Protein AF-A0A957V8K4-F1 (afdb_monomer)

Structure (mmCIF, N/CA/C/O backbone):
data_AF-A0A957V8K4-F1
#
_entry.id   AF-A0A957V8K4-F1
#
loop_
_atom_site.group_PDB
_atom_site.id
_atom_site.type_symbol
_atom_site.label_atom_id
_atom_site.label_alt_id
_atom_site.label_comp_id
_atom_site.label_asym_id
_atom_site.label_entity_id
_atom_site.label_seq_id
_atom_site.pdbx_PDB_ins_code
_atom_site.Cartn_x
_atom_site.Cartn_y
_atom_site.Cartn_z
_atom_site.occupancy
_atom_site.B_iso_or_equiv
_atom_site.auth_seq_id
_atom_site.auth_comp_id
_atom_site.auth_asym_id
_atom_site.auth_atom_id
_atom_site.pdbx_PDB_model_num
ATOM 1 N N . GLU A 1 1 ? 9.602 -16.071 -20.367 1.00 41.00 1 GLU A N 1
ATOM 2 C CA . GLU A 1 1 ? 10.809 -15.583 -19.680 1.00 41.00 1 GLU A CA 1
ATOM 3 C C . GLU A 1 1 ? 10.322 -14.820 -18.459 1.00 41.00 1 GLU A C 1
ATOM 5 O O . GLU A 1 1 ? 9.178 -14.379 -18.489 1.00 41.00 1 GLU A O 1
ATOM 10 N N . ALA A 1 2 ? 11.053 -14.824 -17.346 1.00 49.00 2 ALA A N 1
ATOM 11 C CA . ALA A 1 2 ? 10.631 -14.021 -16.201 1.00 49.00 2 ALA A CA 1
ATOM 12 C C . ALA A 1 2 ? 10.869 -12.560 -16.590 1.00 49.00 2 ALA A C 1
ATOM 14 O O . ALA A 1 2 ? 11.992 -12.238 -16.975 1.00 49.00 2 ALA A O 1
ATOM 15 N N . GLY A 1 3 ? 9.815 -11.741 -16.577 1.00 61.75 3 GLY A N 1
ATOM 16 C CA . GLY A 1 3 ? 9.949 -10.296 -16.740 1.00 61.75 3 GLY A CA 1
ATOM 17 C C . GLY A 1 3 ? 10.972 -9.763 -15.743 1.00 61.75 3 GLY A C 1
ATOM 18 O O . GLY A 1 3 ? 11.110 -10.313 -14.645 1.00 61.75 3 GLY A O 1
ATOM 19 N N . ASP A 1 4 ? 11.738 -8.759 -16.155 1.00 78.62 4 ASP A N 1
ATOM 20 C CA . ASP A 1 4 ? 12.710 -8.132 -15.265 1.00 78.62 4 ASP A CA 1
ATOM 21 C C . ASP A 1 4 ? 11.968 -7.463 -14.099 1.00 78.62 4 ASP A C 1
ATOM 23 O O . ASP A 1 4 ? 10.865 -6.927 -14.273 1.00 78.62 4 ASP A O 1
ATOM 27 N N . SER A 1 5 ? 12.542 -7.542 -12.901 1.00 89.75 5 SER A N 1
ATOM 28 C CA . SER A 1 5 ? 11.914 -7.011 -11.694 1.00 89.75 5 SER A CA 1
ATOM 29 C C . SER A 1 5 ? 12.924 -6.323 -10.801 1.00 89.75 5 SER A C 1
ATOM 31 O O . SER A 1 5 ? 13.960 -6.905 -10.474 1.00 89.75 5 SER A O 1
ATOM 33 N N . ASP A 1 6 ? 12.550 -5.150 -10.311 1.00 94.06 6 ASP A N 1
ATOM 34 C CA . ASP A 1 6 ? 13.311 -4.415 -9.312 1.00 94.06 6 ASP A CA 1
ATOM 35 C C . ASP A 1 6 ? 12.575 -4.417 -7.974 1.00 94.06 6 ASP A C 1
ATOM 37 O O . ASP A 1 6 ? 11.360 -4.207 -7.917 1.00 94.06 6 ASP A O 1
ATOM 41 N N . THR A 1 7 ? 13.332 -4.597 -6.890 1.00 95.75 7 THR A N 1
ATOM 42 C CA . THR A 1 7 ? 12.805 -4.587 -5.523 1.00 95.75 7 THR A CA 1
ATOM 43 C C . THR A 1 7 ? 13.434 -3.464 -4.707 1.00 95.75 7 THR A C 1
ATOM 45 O O . THR A 1 7 ? 14.656 -3.354 -4.592 1.00 95.75 7 THR A O 1
ATOM 48 N N . TYR A 1 8 ? 12.581 -2.664 -4.078 1.00 97.12 8 TYR A N 1
ATOM 49 C CA . TYR A 1 8 ? 12.920 -1.572 -3.176 1.00 97.12 8 TYR A CA 1
ATOM 50 C C . TYR A 1 8 ? 12.402 -1.855 -1.770 1.00 97.12 8 TYR A C 1
ATOM 52 O O . TYR A 1 8 ? 11.529 -2.698 -1.565 1.00 97.12 8 TYR A O 1
ATOM 60 N N . GLN A 1 9 ? 12.912 -1.101 -0.799 1.00 97.62 9 GLN A N 1
ATOM 61 C CA . GLN A 1 9 ? 12.353 -1.054 0.546 1.00 97.62 9 GLN A CA 1
ATOM 62 C C . GLN A 1 9 ? 12.091 0.388 0.971 1.00 97.62 9 GLN A C 1
ATOM 64 O O . GLN A 1 9 ? 12.851 1.293 0.619 1.00 97.62 9 GLN A O 1
ATOM 69 N N . PHE A 1 10 ? 11.044 0.590 1.761 1.00 98.06 10 PHE A N 1
ATOM 70 C CA . PHE A 1 10 ? 10.719 1.870 2.379 1.00 98.06 10 PHE A CA 1
ATOM 71 C C . PHE A 1 10 ? 10.206 1.662 3.804 1.00 98.06 10 PHE A C 1
ATOM 73 O O . PHE A 1 10 ? 9.720 0.590 4.159 1.00 98.06 10 PHE A O 1
ATOM 80 N N . GLU A 1 11 ? 10.347 2.690 4.634 1.00 98.19 11 GLU A N 1
ATOM 81 C CA . GLU A 1 11 ? 9.927 2.649 6.033 1.00 98.19 11 GLU A CA 1
ATOM 82 C C . GLU A 1 11 ? 8.570 3.325 6.197 1.00 98.19 11 GLU A C 1
ATOM 84 O O . GLU A 1 11 ? 8.386 4.470 5.780 1.00 98.19 11 GLU A O 1
ATOM 89 N N . VAL A 1 12 ? 7.649 2.644 6.873 1.00 98.19 12 VAL A N 1
ATOM 90 C CA . VAL A 1 12 ? 6.398 3.226 7.354 1.00 98.19 12 VAL A CA 1
ATOM 91 C C . VAL A 1 12 ? 6.498 3.436 8.856 1.00 98.19 12 VAL A C 1
ATOM 93 O O . VAL A 1 12 ? 6.732 2.511 9.631 1.00 98.19 12 VAL A O 1
ATOM 96 N N . THR A 1 13 ? 6.300 4.675 9.286 1.00 97.19 13 THR A N 1
ATOM 97 C CA . THR A 1 13 ? 6.590 5.090 10.666 1.00 97.19 13 THR A CA 1
ATOM 98 C C . THR A 1 13 ? 5.474 4.791 11.663 1.00 97.19 13 THR A C 1
ATOM 100 O O . THR A 1 13 ? 5.691 4.892 12.870 1.00 97.19 13 THR A O 1
ATOM 103 N N . SER A 1 14 ? 4.264 4.462 11.209 1.00 95.12 14 SER A N 1
ATOM 104 C CA . SER A 1 14 ? 3.107 4.250 12.086 1.00 95.12 14 SER A CA 1
ATOM 105 C C . SER A 1 14 ? 2.125 3.244 11.499 1.00 95.12 14 SER A C 1
ATOM 107 O O . SER A 1 14 ? 1.830 3.281 10.306 1.00 95.12 14 SER A O 1
ATOM 109 N N . ALA A 1 15 ? 1.577 2.379 12.356 1.00 93.94 15 ALA A N 1
ATOM 110 C CA . ALA A 1 15 ? 0.414 1.574 12.002 1.00 93.94 15 ALA A CA 1
ATOM 111 C C . ALA A 1 15 ? -0.755 2.497 11.627 1.00 93.94 15 ALA A C 1
ATOM 113 O O . ALA A 1 15 ? -0.945 3.561 12.220 1.00 93.94 15 ALA A O 1
ATOM 114 N N . GLY A 1 16 ? -1.508 2.104 10.611 1.00 94.69 16 GLY A N 1
ATOM 115 C CA . GLY A 1 16 ? -2.589 2.884 10.033 1.00 94.69 16 GLY A CA 1
ATOM 116 C C . GLY A 1 16 ? -2.130 4.006 9.103 1.00 94.69 16 GLY A C 1
ATOM 117 O O . GLY A 1 16 ? -2.990 4.680 8.555 1.00 94.69 16 GLY A O 1
ATOM 118 N N . ALA A 1 17 ? -0.831 4.251 8.900 1.00 96.38 17 ALA A N 1
ATOM 119 C CA . ALA A 1 17 ? -0.392 5.246 7.922 1.00 96.38 17 ALA A CA 1
ATOM 120 C C . ALA A 1 17 ? -0.904 4.890 6.518 1.00 96.38 17 ALA A C 1
ATOM 122 O O . ALA A 1 17 ? -0.776 3.748 6.073 1.00 96.38 17 ALA A O 1
ATOM 123 N N . SER A 1 18 ? -1.482 5.870 5.826 1.00 95.88 18 SER A N 1
ATOM 124 C CA . SER A 1 18 ? -1.749 5.740 4.396 1.00 95.88 18 SER A CA 1
ATOM 125 C C . SER A 1 18 ? -0.427 5.737 3.632 1.00 95.88 18 SER A C 1
ATOM 127 O O . SER A 1 18 ? 0.486 6.501 3.944 1.00 95.88 18 SER A O 1
ATOM 129 N N . VAL A 1 19 ? -0.315 4.858 2.647 1.00 97.25 19 VAL A N 1
ATOM 130 C CA . VAL A 1 19 ? 0.823 4.782 1.737 1.00 97.25 19 VAL A CA 1
ATOM 131 C C . VAL A 1 19 ? 0.288 4.907 0.325 1.00 97.25 19 VAL A C 1
ATOM 133 O O . VAL A 1 19 ? -0.655 4.204 -0.035 1.00 97.25 19 VAL A O 1
ATOM 136 N N . THR A 1 20 ? 0.910 5.780 -0.459 1.00 96.75 20 THR A N 1
ATOM 137 C CA . THR A 1 20 ? 0.669 5.908 -1.894 1.00 96.75 20 THR A CA 1
ATOM 138 C C . THR A 1 20 ? 1.977 5.643 -2.621 1.00 96.75 20 THR A C 1
ATOM 140 O O . THR A 1 20 ? 3.003 6.234 -2.293 1.00 96.75 20 THR A O 1
ATOM 143 N N . VAL A 1 21 ? 1.946 4.759 -3.610 1.00 97.81 21 VAL A N 1
ATOM 144 C CA . VAL A 1 21 ? 3.057 4.492 -4.515 1.00 97.81 21 VAL A CA 1
ATOM 145 C C . VAL A 1 21 ? 2.616 4.840 -5.924 1.00 97.81 21 VAL A C 1
ATOM 147 O O . VAL A 1 21 ? 1.677 4.251 -6.453 1.00 97.81 21 VAL A O 1
ATOM 150 N N . GLN A 1 22 ? 3.316 5.793 -6.525 1.00 96.81 22 GLN A N 1
ATOM 151 C CA . GLN A 1 22 ? 3.139 6.166 -7.919 1.00 96.81 22 GLN A CA 1
ATOM 152 C C . GLN A 1 22 ? 4.318 5.641 -8.721 1.00 96.81 22 GLN A C 1
ATOM 154 O O . GLN A 1 22 ? 5.464 5.930 -8.373 1.00 96.81 22 GLN A O 1
ATOM 159 N N . ALA A 1 23 ? 4.048 4.887 -9.781 1.00 96.69 23 ALA A N 1
ATOM 160 C CA . ALA A 1 23 ? 5.076 4.455 -10.716 1.00 96.69 23 ALA A CA 1
ATOM 161 C C . ALA A 1 23 ? 4.598 4.610 -12.156 1.00 96.69 23 ALA A C 1
ATOM 163 O O . ALA A 1 23 ? 3.439 4.348 -12.456 1.00 96.69 23 ALA A O 1
ATOM 164 N N . GLY A 1 24 ? 5.491 5.020 -13.048 1.00 95.06 24 GLY A N 1
ATOM 165 C CA . GLY A 1 24 ? 5.184 5.158 -14.469 1.00 95.06 24 GLY A CA 1
ATOM 166 C C . GLY A 1 24 ? 6.405 4.862 -15.321 1.00 95.06 24 GLY A C 1
ATOM 167 O O . GLY A 1 24 ? 7.530 5.173 -14.918 1.00 95.06 24 GLY A O 1
ATOM 168 N N . ALA A 1 25 ? 6.173 4.249 -16.478 1.00 93.88 25 ALA A N 1
ATOM 169 C CA . ALA A 1 25 ? 7.207 3.981 -17.463 1.00 93.88 25 ALA A CA 1
ATOM 170 C C . ALA A 1 25 ? 7.399 5.198 -18.378 1.00 93.88 25 ALA A C 1
ATOM 172 O O . ALA A 1 25 ? 6.439 5.740 -18.922 1.00 93.88 25 ALA A O 1
ATOM 173 N N . ASP A 1 26 ? 8.646 5.617 -18.574 1.00 89.81 26 ASP A N 1
ATOM 174 C CA . ASP A 1 26 ? 8.998 6.761 -19.424 1.00 89.81 26 ASP A CA 1
ATOM 175 C C . ASP A 1 26 ? 8.827 6.451 -20.924 1.00 89.81 26 ASP A C 1
ATOM 177 O O . ASP A 1 26 ? 8.758 7.360 -21.755 1.00 89.81 26 ASP A O 1
ATOM 181 N N . ASP A 1 27 ? 8.810 5.166 -21.280 1.00 88.94 27 ASP A N 1
ATOM 182 C CA . ASP A 1 27 ? 8.671 4.636 -22.637 1.00 88.94 27 ASP A CA 1
ATOM 183 C C . ASP A 1 27 ? 7.271 4.068 -22.932 1.00 88.94 27 ASP A C 1
ATOM 185 O O . ASP A 1 27 ? 7.061 3.506 -24.011 1.00 88.94 27 ASP A O 1
ATOM 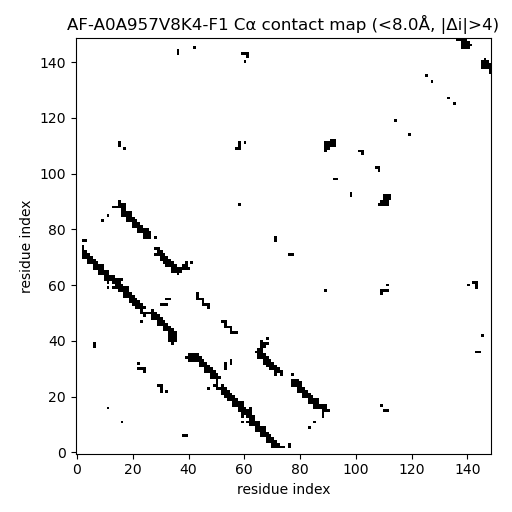189 N N . GLY A 1 28 ? 6.320 4.244 -22.006 1.00 89.31 28 GLY A N 1
ATOM 190 C CA . GLY A 1 28 ? 4.947 3.756 -22.134 1.00 89.31 28 GLY A CA 1
ATOM 191 C C . GLY A 1 28 ? 4.825 2.235 -22.019 1.00 89.31 28 GLY A C 1
ATOM 192 O O . GLY A 1 28 ? 3.878 1.659 -22.552 1.00 89.31 28 GLY A O 1
ATOM 193 N N . ALA A 1 29 ? 5.802 1.567 -21.401 1.00 92.06 29 ALA A N 1
ATOM 194 C CA . ALA A 1 29 ? 5.697 0.154 -21.072 1.00 92.06 29 ALA A CA 1
ATOM 195 C C . ALA A 1 29 ? 4.699 -0.089 -19.934 1.00 92.06 29 ALA A C 1
ATOM 197 O O . ALA A 1 29 ? 4.553 0.715 -19.011 1.00 92.06 29 ALA A O 1
ATOM 198 N N . ASP A 1 30 ? 4.068 -1.255 -19.964 1.00 93.12 30 ASP A N 1
ATOM 199 C CA . ASP A 1 30 ? 3.175 -1.662 -18.895 1.00 93.12 30 ASP A CA 1
ATOM 200 C C . ASP A 1 30 ? 3.983 -2.079 -17.652 1.00 93.12 30 ASP A C 1
ATOM 202 O O . ASP A 1 30 ? 5.033 -2.735 -17.755 1.00 93.12 30 ASP A O 1
ATOM 206 N N . LEU A 1 31 ? 3.491 -1.705 -16.465 1.00 94.69 31 LEU A N 1
ATOM 207 C CA . LEU A 1 31 ? 4.125 -2.028 -15.184 1.00 94.69 31 LEU A CA 1
ATOM 208 C C . LEU A 1 31 ? 3.128 -2.695 -14.241 1.00 94.69 31 LEU A C 1
ATOM 210 O O . LEU A 1 31 ? 1.964 -2.320 -14.149 1.00 94.69 31 LEU A O 1
ATOM 214 N N . THR A 1 32 ? 3.628 -3.647 -13.462 1.00 95.75 32 THR A N 1
ATOM 215 C CA . THR A 1 32 ? 2.993 -4.127 -12.235 1.00 95.75 32 THR A CA 1
ATOM 216 C C . THR A 1 32 ? 3.748 -3.559 -11.043 1.00 95.75 32 THR A C 1
ATOM 218 O O . THR A 1 32 ? 4.964 -3.730 -10.932 1.00 95.75 32 THR A O 1
ATOM 221 N N . VAL A 1 33 ? 3.022 -2.901 -10.145 1.00 97.06 33 VAL A N 1
ATOM 222 C CA . VAL A 1 33 ? 3.529 -2.331 -8.896 1.00 97.06 33 VAL A CA 1
ATOM 223 C C . VAL A 1 33 ? 2.941 -3.134 -7.754 1.00 97.06 33 VAL A C 1
ATOM 225 O O . VAL A 1 33 ? 1.726 -3.151 -7.600 1.00 97.06 33 VAL A O 1
ATOM 228 N N . ALA A 1 34 ? 3.772 -3.787 -6.948 1.00 97.75 34 ALA A N 1
ATOM 229 C CA . ALA A 1 34 ? 3.309 -4.616 -5.841 1.00 97.75 34 ALA A CA 1
ATOM 230 C C . ALA A 1 34 ? 4.046 -4.287 -4.543 1.00 97.75 34 ALA A C 1
ATOM 232 O O . ALA A 1 34 ? 5.250 -4.053 -4.558 1.00 97.75 34 ALA A O 1
ATOM 233 N N . ALA A 1 35 ? 3.345 -4.283 -3.415 1.00 97.81 35 ALA A N 1
ATOM 234 C CA . ALA A 1 35 ? 3.920 -4.023 -2.106 1.00 97.81 35 ALA A CA 1
ATOM 235 C C . ALA A 1 35 ? 3.506 -5.078 -1.075 1.00 97.81 35 ALA A C 1
ATOM 237 O O . ALA A 1 35 ? 2.408 -5.638 -1.128 1.00 97.81 35 ALA A O 1
ATOM 238 N N . GLY A 1 36 ? 4.371 -5.292 -0.085 1.00 97.19 36 GLY A N 1
ATOM 239 C CA . GLY A 1 36 ? 4.121 -6.201 1.028 1.00 97.19 36 GLY A CA 1
ATOM 240 C C . GLY A 1 36 ? 5.108 -6.016 2.179 1.00 97.19 36 GLY A C 1
ATOM 241 O O . GLY A 1 36 ? 6.054 -5.232 2.101 1.00 97.19 36 GLY A O 1
ATOM 242 N N . THR A 1 37 ? 4.888 -6.739 3.277 1.00 95.88 37 THR A N 1
ATOM 243 C CA . THR A 1 37 ? 5.753 -6.704 4.475 1.00 95.88 37 THR A CA 1
ATOM 244 C C . THR A 1 37 ? 6.928 -7.683 4.406 1.00 95.88 37 THR A C 1
ATOM 246 O O . THR A 1 37 ? 7.808 -7.664 5.265 1.00 95.88 37 THR A O 1
ATOM 249 N N . GLN A 1 38 ? 6.978 -8.518 3.367 1.00 93.56 38 GLN A N 1
ATOM 250 C CA . GLN A 1 38 ? 8.074 -9.441 3.079 1.00 93.56 38 GLN A CA 1
ATOM 251 C C . GLN A 1 38 ? 8.621 -9.177 1.673 1.00 93.56 38 GLN A C 1
ATOM 253 O O . GLN A 1 38 ? 7.877 -8.690 0.817 1.00 93.56 38 GLN A O 1
ATOM 258 N N . PRO A 1 39 ? 9.895 -9.513 1.402 1.00 90.62 39 PRO A N 1
ATOM 259 C CA . PRO A 1 39 ? 10.412 -9.516 0.041 1.00 90.62 39 PRO A CA 1
ATOM 260 C C . PRO A 1 39 ? 9.512 -10.347 -0.881 1.00 90.62 39 PRO A C 1
ATOM 262 O O . PRO A 1 39 ? 9.026 -11.403 -0.480 1.00 90.62 39 PRO A O 1
ATOM 265 N N . ASP A 1 40 ? 9.292 -9.855 -2.099 1.00 88.00 40 ASP A N 1
ATOM 266 C CA . ASP A 1 40 ? 8.473 -10.483 -3.146 1.00 88.00 40 ASP A CA 1
ATOM 267 C C . ASP A 1 40 ? 6.979 -10.673 -2.822 1.00 88.00 40 ASP A C 1
ATOM 269 O O . ASP A 1 40 ? 6.244 -11.191 -3.663 1.00 88.00 40 ASP A O 1
ATOM 273 N N . ALA A 1 41 ? 6.505 -10.237 -1.649 1.00 91.44 41 ALA A N 1
ATOM 274 C CA . ALA A 1 41 ? 5.089 -10.276 -1.309 1.00 91.44 41 ALA A CA 1
ATOM 275 C C . ALA A 1 41 ? 4.292 -9.258 -2.137 1.00 91.44 41 ALA A C 1
ATOM 277 O O . ALA A 1 41 ? 4.648 -8.084 -2.227 1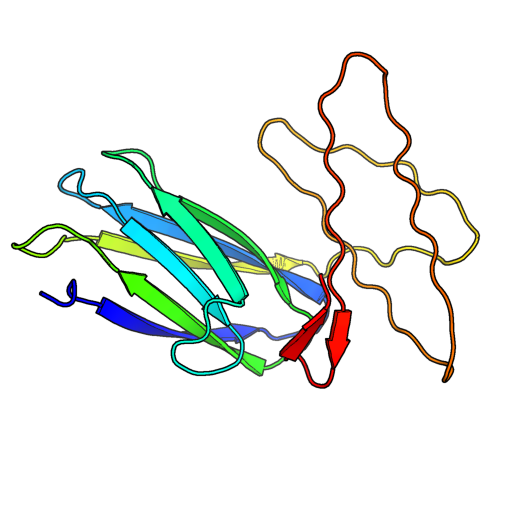.00 91.44 41 ALA A O 1
ATOM 278 N N . GLU A 1 42 ? 3.175 -9.717 -2.695 1.00 94.94 42 GLU A N 1
ATOM 279 C CA . GLU A 1 42 ? 2.273 -8.930 -3.545 1.00 94.94 42 GLU A CA 1
ATOM 280 C C . GLU A 1 42 ? 0.924 -8.734 -2.842 1.00 94.94 42 GLU A C 1
ATOM 282 O O . GLU A 1 42 ? -0.136 -9.016 -3.393 1.00 94.94 42 GLU A O 1
ATOM 287 N N . THR A 1 43 ? 0.974 -8.322 -1.572 1.00 95.62 43 THR A N 1
ATOM 288 C CA . THR A 1 43 ? -0.213 -8.115 -0.726 1.00 95.62 43 THR A CA 1
ATOM 289 C C . THR A 1 43 ? -1.125 -7.045 -1.312 1.00 95.62 43 THR A C 1
ATOM 291 O O . THR A 1 43 ? -2.335 -7.235 -1.408 1.00 95.62 43 THR A O 1
ATOM 294 N N . TRP A 1 44 ? -0.528 -5.935 -1.739 1.00 96.19 44 TRP A N 1
ATOM 295 C CA . TRP A 1 44 ? -1.201 -4.885 -2.490 1.00 96.19 44 TRP A CA 1
ATOM 296 C C . TRP A 1 44 ? -0.544 -4.782 -3.853 1.00 96.19 44 TRP A C 1
ATOM 298 O O . TRP A 1 44 ? 0.681 -4.849 -3.939 1.00 96.19 44 TRP A O 1
ATOM 308 N N . TYR A 1 45 ? -1.330 -4.609 -4.908 1.00 96.25 45 TYR A N 1
ATOM 309 C CA . TYR A 1 45 ? -0.787 -4.432 -6.245 1.00 96.25 45 TYR A CA 1
ATOM 310 C C . TYR A 1 45 ? -1.682 -3.542 -7.101 1.00 96.25 45 TYR A C 1
ATOM 312 O O . TYR A 1 45 ? -2.883 -3.448 -6.861 1.00 96.25 45 TYR A O 1
ATOM 320 N N . GLU A 1 46 ? -1.071 -2.893 -8.084 1.00 95.94 46 GLU A N 1
ATOM 321 C CA . GLU A 1 46 ? -1.736 -2.106 -9.116 1.00 95.94 46 GLU A CA 1
ATOM 322 C C . GLU A 1 46 ? -1.000 -2.287 -10.446 1.00 95.94 46 GLU A C 1
ATOM 324 O O . GLU A 1 46 ? 0.202 -2.579 -10.468 1.00 95.94 46 GLU A O 1
ATOM 329 N N . TYR A 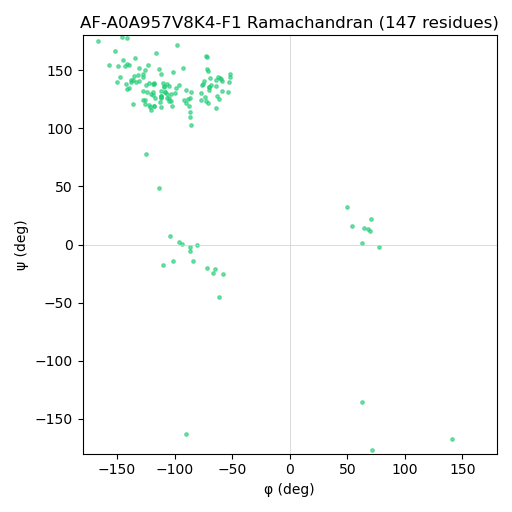1 47 ? -1.715 -2.115 -11.554 1.00 93.75 47 TYR A N 1
ATOM 330 C CA . TYR A 1 47 ? -1.164 -2.224 -12.898 1.00 93.75 47 TYR A CA 1
ATOM 331 C C . TYR A 1 47 ? -1.302 -0.903 -13.660 1.00 93.75 47 TYR A C 1
ATOM 333 O O . TYR A 1 47 ? -2.351 -0.264 -13.629 1.00 93.75 47 TYR A O 1
ATOM 341 N N . SER A 1 48 ? -0.258 -0.513 -14.388 1.00 93.44 48 SER A N 1
ATO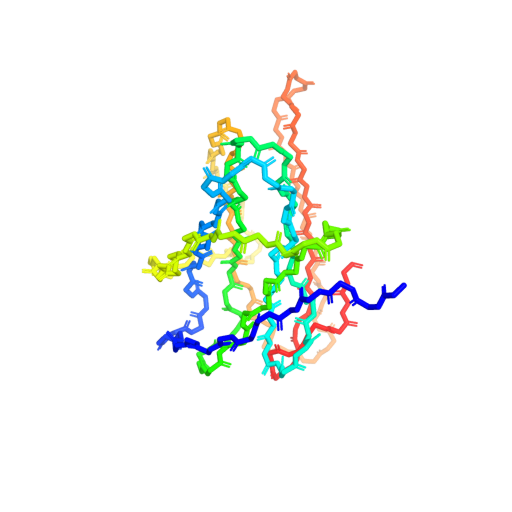M 342 C CA . SER A 1 48 ? -0.304 0.588 -15.352 1.00 93.44 48 SER A CA 1
ATOM 343 C C . SER A 1 48 ? -0.294 0.078 -16.778 1.00 93.44 48 SER A C 1
ATOM 345 O O . SER A 1 48 ? 0.509 -0.792 -17.113 1.00 93.44 48 SER A O 1
ATOM 347 N N . PHE A 1 49 ? -1.115 0.696 -17.626 1.00 90.19 49 PHE A N 1
ATOM 348 C CA . PHE A 1 49 ? -1.120 0.457 -19.064 1.00 90.19 49 PHE A CA 1
ATOM 349 C C . PHE A 1 49 ? -0.615 1.692 -19.811 1.00 90.19 49 PHE A C 1
ATOM 351 O O . PHE A 1 49 ? -1.175 2.784 -19.670 1.00 90.19 49 PHE A O 1
ATOM 358 N N . GLY A 1 50 ? 0.384 1.516 -20.671 1.00 87.62 50 GLY A N 1
ATOM 359 C CA . GLY A 1 50 ? 0.911 2.599 -21.491 1.00 87.62 50 GLY A CA 1
ATOM 360 C C . GLY A 1 50 ? 1.521 3.740 -20.668 1.00 87.62 50 GLY A C 1
ATOM 361 O O . GLY A 1 50 ? 2.255 3.529 -19.708 1.00 87.62 50 GLY A O 1
ATOM 362 N N . ASP A 1 51 ? 1.192 4.975 -21.053 1.00 86.62 51 ASP A N 1
ATOM 363 C CA . ASP A 1 51 ? 1.706 6.197 -20.419 1.00 86.62 51 ASP A CA 1
ATOM 364 C C . ASP A 1 51 ? 0.977 6.577 -19.108 1.00 86.62 51 ASP A C 1
ATOM 366 O O . ASP A 1 51 ? 1.282 7.611 -18.508 1.00 86.62 51 ASP A O 1
ATOM 370 N N . GLU A 1 52 ? -0.027 5.806 -18.674 1.00 90.69 52 GLU A N 1
ATOM 371 C CA . GLU A 1 52 ? -0.788 6.108 -17.457 1.00 90.69 52 GLU A CA 1
ATOM 372 C C . GLU A 1 52 ? -0.096 5.503 -16.227 1.00 90.69 52 GLU A C 1
ATOM 374 O O . GLU A 1 52 ? 0.062 4.288 -16.173 1.00 90.69 52 GLU A O 1
ATOM 379 N N . PRO A 1 53 ? 0.330 6.299 -15.229 1.00 92.25 53 PRO A N 1
ATOM 380 C CA . PRO A 1 53 ? 1.054 5.767 -14.081 1.00 92.25 53 PRO A CA 1
ATOM 381 C C . PRO A 1 53 ? 0.153 4.911 -13.183 1.00 92.25 53 PRO A C 1
ATOM 383 O O . PRO A 1 53 ? -0.999 5.252 -12.921 1.00 92.25 53 PRO A O 1
ATOM 386 N N . ALA A 1 54 ? 0.720 3.844 -12.627 1.00 94.50 54 ALA A N 1
ATOM 387 C CA . ALA A 1 54 ? 0.092 3.053 -11.582 1.00 94.50 54 ALA A CA 1
ATOM 388 C C . ALA A 1 54 ? 0.064 3.875 -10.290 1.00 94.50 54 ALA A C 1
ATOM 390 O O . ALA A 1 54 ? 1.064 4.495 -9.915 1.00 94.50 54 ALA A O 1
ATOM 391 N N . SER A 1 55 ? -1.072 3.853 -9.595 1.00 94.94 55 SER A N 1
ATOM 392 C CA . SER A 1 55 ? -1.269 4.545 -8.320 1.00 94.94 55 SER A CA 1
ATOM 393 C C . SER A 1 55 ? -1.743 3.556 -7.260 1.00 94.94 55 SER A C 1
ATOM 395 O O . SER A 1 55 ? -2.919 3.509 -6.908 1.00 94.94 55 SER A O 1
ATOM 397 N N . LEU A 1 56 ? -0.805 2.776 -6.728 1.00 96.00 56 LEU A N 1
ATOM 398 C CA . LEU A 1 56 ? -1.069 1.828 -5.653 1.00 96.00 56 LEU A CA 1
ATOM 399 C C . LEU A 1 56 ? -1.261 2.579 -4.335 1.00 96.00 56 LEU A C 1
ATOM 401 O O . LEU A 1 56 ? -0.387 3.333 -3.915 1.00 96.00 56 LEU A O 1
ATOM 405 N N . GLN A 1 57 ? -2.364 2.339 -3.634 1.00 95.19 57 GLN A N 1
ATOM 406 C CA . GLN A 1 57 ? -2.596 2.937 -2.324 1.00 95.19 57 GLN A CA 1
ATOM 407 C C . GLN A 1 57 ? -3.079 1.884 -1.321 1.00 95.19 57 GLN A C 1
ATOM 409 O O . GLN A 1 57 ? -3.904 1.033 -1.645 1.00 95.19 57 GLN A O 1
ATOM 414 N N . PHE A 1 58 ? -2.587 1.951 -0.083 1.00 95.38 58 PHE A N 1
ATOM 415 C CA . PHE A 1 58 ? -3.022 1.071 1.002 1.00 95.38 58 PHE A CA 1
ATOM 416 C C . PHE A 1 58 ? -2.874 1.731 2.378 1.00 95.38 58 PHE A C 1
ATOM 418 O O . PHE A 1 58 ? -2.224 2.765 2.534 1.00 95.38 58 PHE A O 1
ATOM 425 N N . VAL A 1 59 ? -3.492 1.128 3.395 1.00 95.75 59 VAL A N 1
ATOM 426 C CA . VAL A 1 59 ? -3.287 1.488 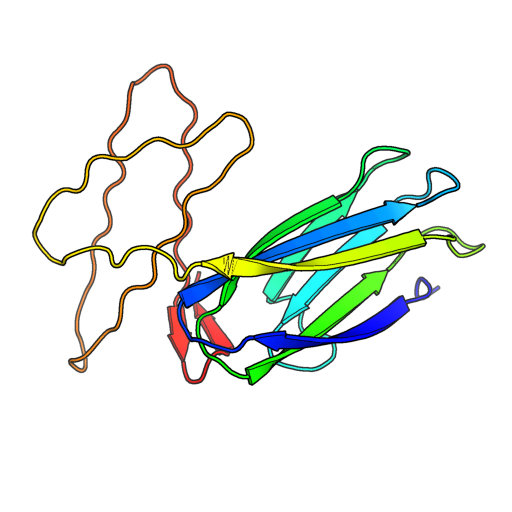4.804 1.00 95.75 59 VAL A CA 1
ATOM 427 C C . VAL A 1 59 ? -2.365 0.455 5.428 1.00 95.75 59 VAL A C 1
ATOM 429 O O . VAL A 1 59 ? -2.695 -0.728 5.472 1.00 95.75 59 VAL A O 1
ATOM 432 N N . ALA A 1 60 ? -1.212 0.902 5.915 1.00 96.19 60 ALA A N 1
ATOM 433 C CA . ALA A 1 60 ? -0.217 0.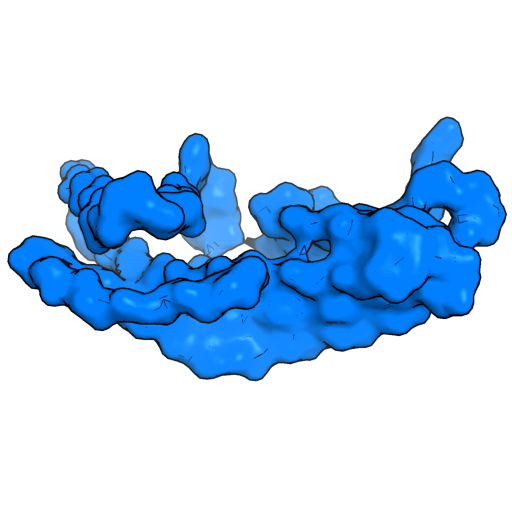040 6.530 1.00 96.19 60 ALA A CA 1
ATOM 434 C C . ALA A 1 60 ? -0.774 -0.600 7.819 1.00 96.19 60 ALA A C 1
ATOM 436 O O . ALA A 1 60 ? -1.057 0.130 8.772 1.00 96.19 60 ALA A O 1
ATOM 437 N N . PRO A 1 61 ? -0.914 -1.936 7.916 1.00 94.88 61 PRO A N 1
ATOM 438 C CA . PRO A 1 61 ? -1.431 -2.580 9.129 1.00 94.88 61 PRO A CA 1
ATOM 439 C C . PRO A 1 61 ? -0.486 -2.420 10.328 1.00 94.88 61 PRO A C 1
ATOM 441 O O . PRO A 1 61 ? -0.928 -2.449 11.474 1.00 94.88 61 PRO A O 1
ATOM 444 N N . GLN A 1 62 ? 0.810 -2.216 10.075 1.00 95.00 62 GLN A N 1
ATOM 445 C CA . GLN A 1 62 ? 1.830 -1.998 11.099 1.00 95.00 62 GLN A CA 1
ATOM 446 C C . GLN A 1 62 ? 2.912 -1.016 10.638 1.00 95.00 62 GLN A C 1
ATOM 448 O O . GLN A 1 62 ? 3.123 -0.828 9.440 1.00 95.00 62 GLN A O 1
ATOM 453 N N . ALA A 1 63 ? 3.625 -0.417 11.592 1.00 96.62 63 ALA A N 1
ATOM 454 C CA . ALA A 1 63 ? 4.870 0.290 11.300 1.00 96.62 63 ALA A CA 1
ATOM 455 C C . ALA A 1 63 ? 5.986 -0.712 10.959 1.00 96.62 63 ALA A C 1
ATOM 457 O O . ALA A 1 63 ? 5.997 -1.825 11.483 1.00 96.62 63 ALA A O 1
ATOM 458 N N . GLY A 1 64 ? 6.948 -0.297 10.140 1.00 97.56 64 GLY A N 1
ATOM 459 C CA . GLY A 1 64 ? 8.126 -1.090 9.802 1.00 97.56 64 GLY A CA 1
ATOM 460 C C . GLY A 1 64 ? 8.536 -0.967 8.341 1.00 97.56 64 GLY A C 1
ATOM 461 O O . GLY A 1 64 ? 8.060 -0.093 7.613 1.00 97.56 64 GLY A O 1
ATOM 462 N N . THR A 1 65 ? 9.426 -1.863 7.929 1.00 97.81 65 THR A N 1
ATOM 463 C CA . THR A 1 65 ? 9.916 -1.958 6.555 1.00 97.81 65 THR A CA 1
ATOM 464 C C . THR A 1 65 ? 8.884 -2.636 5.660 1.00 97.81 65 THR A C 1
ATOM 466 O O . THR A 1 65 ? 8.406 -3.727 5.967 1.00 97.81 65 THR A O 1
ATOM 469 N N . TYR A 1 66 ? 8.591 -2.008 4.527 1.00 98.31 66 TYR A N 1
ATOM 470 C CA . TYR A 1 66 ? 7.801 -2.569 3.439 1.00 98.31 66 TYR A CA 1
ATOM 471 C C . TYR A 1 66 ? 8.696 -2.756 2.221 1.00 98.31 66 TYR A C 1
ATOM 473 O O . TYR A 1 66 ? 9.659 -2.010 2.021 1.00 98.31 66 TYR A O 1
ATOM 481 N N . TYR A 1 67 ? 8.362 -3.747 1.406 1.00 98.06 67 TYR A N 1
ATOM 482 C CA . TYR A 1 67 ? 9.041 -4.060 0.161 1.00 98.06 67 TYR A CA 1
ATOM 483 C C . TYR A 1 67 ? 8.132 -3.705 -1.005 1.00 98.06 67 TYR A C 1
ATOM 485 O O . TYR A 1 67 ? 6.940 -3.997 -0.972 1.00 98.06 67 TYR A O 1
ATOM 493 N N . LEU A 1 68 ? 8.707 -3.061 -2.013 1.00 98.06 68 LEU A N 1
ATOM 494 C CA . LEU A 1 68 ? 8.044 -2.664 -3.246 1.00 98.06 68 LEU A CA 1
ATOM 495 C C . LEU A 1 68 ? 8.706 -3.406 -4.401 1.00 98.06 68 LEU A C 1
ATOM 497 O O . LEU A 1 68 ? 9.919 -3.309 -4.557 1.00 98.06 68 LEU A O 1
ATOM 501 N N . LYS A 1 69 ? 7.923 -4.105 -5.214 1.00 96.94 69 LYS A N 1
ATOM 502 C CA . LYS A 1 69 ? 8.364 -4.780 -6.430 1.00 96.94 69 LYS A CA 1
ATOM 503 C C . LYS A 1 69 ? 7.756 -4.079 -7.640 1.00 96.94 69 LYS A C 1
ATOM 505 O O . LYS A 1 69 ? 6.543 -3.888 -7.696 1.00 96.94 69 LYS A O 1
ATOM 510 N N . ILE A 1 70 ? 8.601 -3.716 -8.596 1.00 95.69 70 ILE A N 1
ATOM 511 C CA . ILE A 1 70 ? 8.198 -3.224 -9.915 1.00 95.69 70 ILE A CA 1
ATOM 512 C C . ILE A 1 70 ? 8.529 -4.316 -10.922 1.00 95.69 70 ILE A C 1
ATOM 514 O O . ILE A 1 70 ? 9.620 -4.881 -10.890 1.00 95.69 70 ILE A O 1
ATOM 518 N N . THR A 1 71 ? 7.586 -4.664 -11.787 1.00 94.50 71 THR A N 1
ATOM 519 C CA . THR A 1 71 ? 7.775 -5.683 -12.827 1.00 94.50 71 THR A CA 1
ATOM 520 C C . THR A 1 71 ? 7.213 -5.176 -14.144 1.00 94.50 71 THR A C 1
ATOM 522 O O . THR A 1 71 ? 6.196 -4.491 -14.151 1.00 94.50 71 THR A O 1
ATOM 525 N N . THR A 1 72 ? 7.850 -5.533 -15.254 1.00 92.81 72 THR A N 1
ATOM 526 C CA . THR A 1 72 ? 7.318 -5.315 -16.604 1.00 92.81 72 THR A CA 1
ATOM 527 C C . THR A 1 72 ? 7.297 -6.633 -17.369 1.00 92.81 72 THR A C 1
ATOM 529 O O . THR A 1 72 ? 8.114 -7.523 -17.124 1.00 92.81 72 THR A O 1
ATOM 532 N N . ASP A 1 73 ? 6.353 -6.776 -18.290 1.00 86.69 73 ASP A N 1
ATOM 533 C CA . ASP A 1 73 ? 6.266 -7.910 -19.210 1.00 86.69 73 ASP A CA 1
ATOM 534 C C . ASP A 1 73 ? 6.965 -7.643 -20.555 1.00 86.69 73 ASP A C 1
ATOM 536 O O . ASP A 1 73 ? 7.006 -8.519 -21.420 1.00 86.69 73 ASP A O 1
ATOM 540 N N . THR A 1 74 ? 7.557 -6.458 -20.722 1.00 84.69 74 THR A N 1
ATOM 541 C CA . THR A 1 74 ? 8.282 -6.081 -21.934 1.00 84.69 74 THR A CA 1
ATOM 542 C C . THR A 1 74 ? 9.665 -6.741 -21.974 1.00 84.69 74 THR A C 1
ATOM 544 O O . THR A 1 74 ? 10.491 -6.537 -21.086 1.00 84.69 74 THR A O 1
ATOM 547 N N . ASP A 1 75 ? 9.963 -7.481 -23.051 1.00 83.00 75 ASP A N 1
ATOM 548 C CA . ASP A 1 75 ? 11.218 -8.244 -23.219 1.00 83.00 75 ASP A CA 1
ATOM 549 C C . ASP A 1 75 ? 12.498 -7.383 -23.143 1.00 83.00 75 ASP A C 1
ATOM 551 O O . ASP A 1 75 ? 13.580 -7.888 -22.842 1.00 83.00 75 ASP A O 1
ATOM 555 N N . SER A 1 76 ? 12.407 -6.084 -23.449 1.00 86.31 76 SER A N 1
ATOM 556 C CA . SER A 1 76 ? 13.531 -5.141 -23.363 1.00 86.31 76 SER A CA 1
ATOM 557 C C . SER A 1 76 ? 13.718 -4.500 -21.984 1.00 86.31 76 SER A C 1
ATOM 559 O O . SER A 1 76 ? 14.652 -3.713 -21.824 1.00 86.31 76 SER A O 1
ATOM 561 N N . GLY A 1 77 ? 12.848 -4.806 -21.018 1.00 88.06 77 GLY A N 1
ATOM 562 C CA . GLY A 1 77 ? 12.690 -4.020 -19.796 1.00 88.06 77 GLY A CA 1
ATOM 563 C C . GLY A 1 77 ? 12.003 -2.674 -20.061 1.00 88.06 77 GLY A C 1
ATOM 564 O O . GLY A 1 77 ? 11.613 -2.383 -21.195 1.00 88.06 77 GLY A O 1
ATOM 565 N N . ALA A 1 78 ? 11.885 -1.862 -19.008 1.00 90.31 78 ALA A N 1
ATOM 566 C CA . ALA A 1 78 ? 11.266 -0.538 -19.029 1.00 90.31 78 ALA A CA 1
ATOM 567 C C . ALA A 1 78 ? 12.101 0.453 -18.207 1.00 90.31 78 ALA A C 1
ATOM 569 O O . ALA A 1 78 ? 12.625 0.106 -17.146 1.00 90.31 78 ALA A O 1
ATOM 570 N N . THR A 1 79 ? 12.215 1.698 -18.674 1.00 92.94 79 THR A N 1
ATOM 571 C CA . THR A 1 79 ? 12.714 2.790 -17.818 1.00 92.94 79 THR A CA 1
ATOM 572 C C . THR A 1 79 ? 11.533 3.370 -17.059 1.00 92.94 79 THR A C 1
ATOM 574 O O . THR A 1 79 ? 10.551 3.750 -17.684 1.00 92.94 79 THR A O 1
ATOM 577 N N . TYR A 1 80 ? 11.615 3.451 -15.734 1.00 93.94 80 TYR A N 1
ATOM 578 C CA . TYR A 1 80 ? 10.506 3.932 -14.917 1.00 93.94 80 TYR A CA 1
ATOM 579 C C . TYR A 1 80 ? 10.950 4.926 -13.850 1.00 93.94 80 TYR A C 1
ATOM 581 O O . TYR A 1 80 ? 12.107 4.976 -13.422 1.00 93.94 80 TYR A O 1
ATOM 589 N N . THR A 1 81 ? 9.972 5.687 -13.376 1.00 96.00 81 THR A N 1
ATOM 590 C CA . THR A 1 81 ? 10.064 6.479 -12.154 1.00 96.00 81 THR A CA 1
ATOM 591 C C . THR A 1 81 ? 9.135 5.891 -11.106 1.00 96.00 81 THR A C 1
ATOM 593 O O . THR A 1 81 ? 8.087 5.340 -11.435 1.00 96.00 81 THR A O 1
ATOM 596 N N . VAL A 1 82 ? 9.535 5.975 -9.837 1.00 97.06 82 VAL A N 1
ATOM 597 C CA . VAL A 1 82 ? 8.723 5.508 -8.715 1.00 97.06 82 VAL A CA 1
ATOM 598 C C . VAL A 1 82 ? 8.872 6.435 -7.518 1.00 97.06 82 VAL A C 1
ATOM 600 O O . VAL A 1 82 ? 9.974 6.887 -7.194 1.00 97.06 82 VAL A O 1
ATOM 603 N N . LEU A 1 83 ? 7.754 6.720 -6.861 1.00 97.69 83 LEU A N 1
ATOM 604 C CA . LEU A 1 83 ? 7.679 7.528 -5.656 1.00 97.69 83 LEU A CA 1
ATOM 605 C C . LEU A 1 83 ? 6.745 6.845 -4.657 1.00 97.69 83 LEU A C 1
ATOM 607 O O . LEU A 1 83 ? 5.572 6.638 -4.949 1.00 97.69 83 LEU A O 1
ATOM 611 N N . ALA A 1 84 ? 7.273 6.517 -3.478 1.00 97.81 84 ALA A N 1
ATOM 612 C CA . ALA A 1 84 ? 6.485 6.062 -2.339 1.00 97.81 84 ALA A CA 1
ATOM 613 C C . ALA A 1 84 ? 6.349 7.205 -1.327 1.00 97.81 84 ALA A C 1
ATOM 615 O O . ALA A 1 84 ? 7.351 7.737 -0.842 1.00 97.81 84 ALA A O 1
ATOM 616 N N . GLU A 1 85 ? 5.114 7.566 -0.998 1.00 97.50 85 GLU A N 1
ATOM 617 C CA . GLU A 1 85 ? 4.781 8.613 -0.040 1.00 97.50 85 GLU A CA 1
ATOM 618 C C . GLU A 1 85 ? 3.988 8.029 1.122 1.00 97.50 85 GLU A C 1
ATOM 620 O O . GLU A 1 85 ? 2.998 7.317 0.940 1.00 97.50 85 GLU A O 1
ATOM 625 N N . GLN A 1 86 ? 4.416 8.364 2.338 1.00 97.12 86 GLN A N 1
ATOM 626 C CA . GLN A 1 86 ? 3.630 8.112 3.534 1.00 97.12 86 GLN A CA 1
ATOM 627 C C . GLN A 1 86 ? 2.747 9.332 3.810 1.00 97.12 86 GLN A C 1
ATOM 629 O O . GLN A 1 86 ? 3.251 10.440 4.005 1.00 97.12 86 GLN A O 1
ATOM 634 N N . GLY A 1 87 ? 1.438 9.117 3.862 1.00 94.38 87 GLY A N 1
ATOM 635 C CA . GLY A 1 87 ? 0.463 10.100 4.305 1.00 94.38 87 GLY A CA 1
ATOM 636 C C . GLY A 1 87 ? 0.197 10.040 5.810 1.00 94.38 87 GLY A C 1
ATOM 637 O O . GLY A 1 87 ? 0.950 9.466 6.606 1.00 94.38 87 GLY A O 1
ATOM 638 N N . GLU A 1 88 ? -0.912 10.659 6.208 1.00 93.50 88 GLU A N 1
ATOM 639 C CA . GLU A 1 88 ? -1.386 10.633 7.590 1.00 93.50 88 GLU A CA 1
ATOM 640 C C . GLU A 1 88 ? -1.937 9.251 7.968 1.00 93.50 88 GLU A C 1
ATOM 642 O O . GLU A 1 88 ? -2.267 8.420 7.111 1.00 93.50 88 GLU A O 1
ATOM 647 N N . THR A 1 89 ? -2.038 9.006 9.274 1.00 93.50 89 THR A N 1
ATOM 648 C CA . THR A 1 89 ? -2.730 7.834 9.810 1.00 93.50 89 THR A CA 1
ATOM 649 C C . THR A 1 89 ? -4.208 7.887 9.434 1.00 93.50 89 THR A C 1
ATOM 651 O O . THR A 1 89 ? -4.891 8.880 9.685 1.00 93.50 89 THR A O 1
ATOM 654 N N . ALA A 1 90 ? -4.690 6.801 8.838 1.00 89.50 90 ALA A N 1
ATOM 655 C CA . ALA A 1 90 ? -6.085 6.555 8.538 1.00 89.50 90 ALA A CA 1
ATOM 656 C C . ALA A 1 90 ? -6.955 6.752 9.781 1.00 89.50 90 ALA A C 1
ATOM 658 O O . ALA A 1 90 ? -6.556 6.464 10.913 1.00 89.50 90 ALA A O 1
ATOM 659 N N . SER A 1 91 ? -8.178 7.223 9.556 1.00 85.88 91 SER A N 1
ATOM 660 C CA . SER A 1 91 ? -9.148 7.333 10.638 1.00 85.88 91 SER A CA 1
ATOM 661 C C . SER A 1 91 ? -9.459 5.949 11.204 1.00 85.88 91 SER A C 1
ATOM 663 O O . SER A 1 91 ? -9.532 4.957 10.476 1.00 85.88 91 SER A O 1
ATOM 665 N N . THR A 1 92 ? -9.673 5.879 12.513 1.00 82.50 92 THR A N 1
ATOM 666 C CA . THR A 1 92 ? -10.218 4.675 13.132 1.00 82.50 92 THR A CA 1
ATOM 667 C C . THR A 1 92 ? -11.710 4.597 12.833 1.00 82.50 92 THR A C 1
ATOM 669 O O . THR A 1 92 ? -12.418 5.605 12.877 1.00 82.50 92 THR A O 1
ATOM 672 N N . LEU A 1 93 ? -12.198 3.398 12.517 1.00 86.50 93 LEU A N 1
ATOM 673 C CA . LEU A 1 93 ? -13.633 3.157 12.411 1.00 86.50 93 LEU A CA 1
ATOM 674 C C . LEU A 1 93 ? -14.160 2.815 13.818 1.00 86.50 93 LEU A C 1
ATOM 676 O O . LEU A 1 93 ? -13.811 1.755 14.339 1.00 86.50 93 LEU A O 1
ATOM 680 N N . PRO A 1 94 ? -14.946 3.685 14.479 1.00 85.94 94 PRO A N 1
ATOM 681 C CA . PRO A 1 94 ? -15.507 3.377 15.785 1.00 85.94 94 PRO A CA 1
ATOM 682 C C . PRO A 1 94 ? -16.465 2.186 15.683 1.00 85.94 94 PRO A C 1
ATOM 684 O O . PRO A 1 94 ? -17.292 2.090 14.776 1.00 85.94 94 PRO A O 1
ATOM 687 N N . VAL A 1 95 ? -16.366 1.262 16.637 1.00 85.50 95 VAL A N 1
ATOM 688 C CA . VAL A 1 95 ? -17.245 0.089 16.684 1.00 85.50 95 VAL A CA 1
ATOM 689 C C . VAL A 1 95 ? -18.618 0.506 17.214 1.00 85.50 95 VAL A C 1
ATOM 691 O O . VAL A 1 95 ? -18.709 1.213 18.214 1.00 85.50 95 VAL A O 1
ATOM 694 N N . ASN A 1 96 ? -19.684 -0.001 16.588 1.00 87.19 96 ASN A N 1
ATOM 695 C CA . ASN A 1 96 ? -21.091 0.250 16.941 1.00 87.19 96 ASN A CA 1
ATOM 696 C C . ASN A 1 96 ? -21.595 1.684 16.702 1.00 87.19 96 ASN A C 1
ATOM 698 O O . ASN A 1 96 ? -22.686 2.024 17.161 1.00 87.19 96 ASN A O 1
ATOM 702 N N . GLU A 1 97 ? -20.854 2.506 15.958 1.00 89.94 97 GLU A N 1
ATOM 703 C CA . GLU A 1 97 ? -21.271 3.862 15.600 1.00 89.94 97 GLU A CA 1
ATOM 704 C C . GLU A 1 97 ? -21.174 4.070 14.082 1.00 89.94 97 GLU A C 1
ATOM 706 O O . GLU A 1 97 ? -20.158 3.723 13.478 1.00 89.94 97 GLU A O 1
ATOM 711 N N . PRO A 1 98 ? -22.216 4.620 13.428 1.00 91.06 98 PRO A N 1
ATOM 712 C CA . PRO A 1 98 ? -22.142 4.920 12.007 1.00 91.06 98 PRO A CA 1
ATOM 713 C C . PRO A 1 98 ? -21.193 6.096 11.759 1.00 91.06 98 PRO A C 1
ATOM 715 O O . PRO A 1 98 ? -21.284 7.132 12.420 1.00 91.06 98 PRO A O 1
ATOM 718 N N . VAL A 1 99 ? -20.337 5.962 10.748 1.00 91.81 99 VAL A N 1
ATOM 719 C CA . VAL A 1 99 ? -19.483 7.046 10.250 1.00 91.81 99 VAL A CA 1
ATOM 720 C C . VAL A 1 99 ? -19.997 7.512 8.897 1.00 91.81 99 VAL A C 1
ATOM 722 O O . VAL A 1 99 ? -20.244 6.705 8.006 1.00 91.81 99 VAL A O 1
ATOM 725 N N . ALA A 1 100 ? -20.1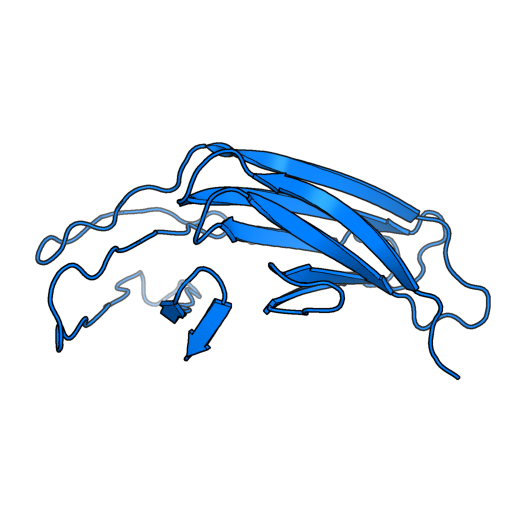51 8.826 8.745 1.00 91.38 100 ALA A N 1
ATOM 726 C CA . ALA A 1 100 ? -20.386 9.448 7.450 1.00 91.38 100 ALA A CA 1
ATOM 727 C C . ALA A 1 100 ? -19.040 9.821 6.817 1.00 91.38 100 ALA A C 1
ATOM 729 O O . ALA A 1 100 ? -18.190 10.419 7.477 1.00 91.38 100 ALA A O 1
ATOM 730 N N . GLY A 1 101 ? -18.866 9.487 5.541 1.00 90.25 101 GLY A N 1
ATOM 731 C CA . GLY A 1 101 ? -17.644 9.747 4.790 1.00 90.25 101 GLY A CA 1
ATOM 732 C C . GLY A 1 101 ? -17.930 10.157 3.351 1.00 90.25 101 GLY A C 1
ATOM 733 O O . GLY A 1 101 ? -19.081 10.217 2.919 1.00 90.25 101 GLY A O 1
ATOM 734 N N . PHE A 1 102 ? -16.862 10.455 2.622 1.00 90.06 102 PHE A N 1
ATOM 735 C CA . PHE A 1 102 ? -16.886 10.759 1.197 1.00 90.06 102 PHE A CA 1
ATOM 736 C C . PHE A 1 102 ? -15.656 10.129 0.550 1.00 90.06 102 PHE A C 1
ATOM 738 O O . PHE A 1 102 ? -14.552 10.275 1.072 1.00 90.06 102 PHE A O 1
ATOM 745 N N . VAL A 1 103 ? -15.857 9.460 -0.582 1.00 91.12 103 VAL A N 1
ATOM 746 C CA . VAL A 1 103 ? -14.786 8.928 -1.425 1.00 91.12 103 VAL A CA 1
ATOM 747 C C . VAL A 1 103 ? -14.793 9.739 -2.718 1.00 91.12 103 VAL A C 1
ATOM 749 O O . VAL A 1 103 ? -15.847 9.933 -3.321 1.00 91.12 103 VAL A O 1
ATOM 752 N N . ALA A 1 104 ? -13.637 10.282 -3.099 1.00 89.44 104 ALA A N 1
ATOM 753 C CA . ALA A 1 104 ? -13.500 11.009 -4.357 1.00 89.44 104 ALA A CA 1
ATOM 754 C C . ALA A 1 104 ? -13.521 10.043 -5.554 1.00 89.44 104 ALA A C 1
ATOM 756 O O . ALA A 1 104 ? -13.290 8.848 -5.392 1.00 89.44 104 ALA A O 1
ATOM 757 N N . GLU A 1 105 ? -13.765 10.565 -6.756 1.00 85.38 105 GLU A N 1
ATOM 758 C CA . GLU A 1 105 ? -13.649 9.787 -7.996 1.00 85.38 105 GLU A CA 1
ATOM 759 C C . GLU A 1 105 ? -12.264 9.130 -8.096 1.00 85.38 105 GLU A C 1
ATOM 761 O O . GLU A 1 105 ? -11.255 9.796 -7.858 1.00 85.38 105 GLU A O 1
ATOM 766 N N . ALA A 1 106 ? -12.241 7.826 -8.401 1.00 81.62 106 ALA A N 1
ATOM 767 C CA . ALA A 1 106 ? -11.039 6.982 -8.428 1.00 81.62 106 ALA A CA 1
ATOM 768 C C . ALA A 1 106 ? -10.209 6.988 -7.123 1.00 81.62 106 ALA A C 1
ATOM 770 O O . ALA A 1 106 ? -9.049 6.584 -7.114 1.00 81.62 106 ALA A O 1
ATOM 771 N N . GLY A 1 107 ? -10.786 7.465 -6.018 1.00 86.06 107 GLY A N 1
ATOM 772 C CA . GLY A 1 107 ? -10.150 7.487 -4.712 1.00 86.06 107 GLY A CA 1
ATOM 773 C C . GLY A 1 107 ? -10.577 6.311 -3.846 1.00 86.06 107 GLY A C 1
ATOM 774 O O . GLY A 1 107 ? -11.534 5.598 -4.131 1.00 86.06 107 GLY A O 1
ATOM 775 N N . GLN A 1 108 ? -9.903 6.171 -2.712 1.00 90.56 108 GLN A N 1
ATOM 776 C CA . GLN A 1 108 ? -10.320 5.274 -1.644 1.00 90.56 108 GLN A CA 1
ATOM 777 C C . GLN A 1 108 ? -10.109 5.936 -0.284 1.00 90.56 108 GLN A C 1
ATOM 779 O O . GLN A 1 108 ? -9.252 6.806 -0.109 1.00 90.56 108 GLN A O 1
ATOM 784 N N . VAL A 1 109 ? -10.898 5.504 0.695 1.00 91.19 109 VAL A N 1
ATOM 785 C CA . VAL A 1 109 ? -10.725 5.874 2.100 1.00 91.19 109 VAL A CA 1
ATOM 786 C C . VAL A 1 109 ? -10.501 4.594 2.881 1.00 91.19 109 VAL A C 1
ATOM 788 O O . VAL A 1 109 ? -11.374 3.732 2.944 1.00 91.19 109 VAL A O 1
ATOM 791 N N . GLY A 1 110 ? -9.315 4.470 3.466 1.00 91.75 110 GLY A N 1
ATOM 792 C CA . GLY A 1 110 ? -8.970 3.336 4.306 1.00 91.75 110 GLY A CA 1
ATOM 793 C C . GLY A 1 110 ? -9.254 3.605 5.780 1.00 91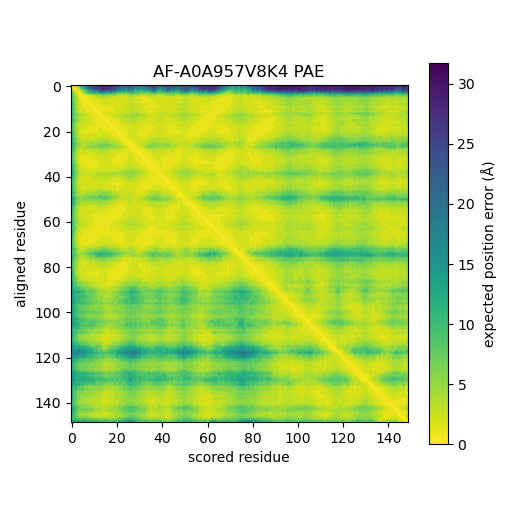.75 110 GLY A C 1
ATOM 794 O O . GLY A 1 110 ? -9.176 4.741 6.251 1.00 91.75 110 GLY A O 1
ATOM 795 N N . TYR A 1 111 ? -9.536 2.532 6.510 1.00 91.75 111 TYR A N 1
ATOM 796 C CA . TYR A 1 111 ? -9.689 2.522 7.960 1.00 91.75 111 TYR A CA 1
ATOM 797 C C . TYR A 1 111 ? -8.870 1.369 8.530 1.00 91.75 111 TYR A C 1
ATOM 799 O O . TYR A 1 111 ? -8.788 0.306 7.915 1.00 91.75 111 TYR A O 1
ATOM 807 N N . LEU A 1 112 ? -8.306 1.558 9.723 1.00 91.19 112 LEU A N 1
ATOM 808 C CA . LEU A 1 112 ? -7.700 0.473 10.490 1.00 91.19 112 LEU A CA 1
ATOM 809 C C . LEU A 1 112 ? -8.547 0.206 11.733 1.00 91.19 112 LEU A C 1
ATOM 811 O O . LEU A 1 112 ? -8.833 1.121 12.510 1.00 91.19 112 LEU A O 1
ATOM 815 N N . LEU A 1 113 ? -8.950 -1.052 11.905 1.00 90.31 113 LEU A N 1
ATOM 816 C CA . LEU A 1 113 ? -9.713 -1.509 13.058 1.00 90.31 113 LEU A CA 1
ATOM 817 C C . LEU A 1 113 ? -8.912 -2.564 13.823 1.00 90.31 113 LEU A C 1
ATOM 819 O O . LEU A 1 113 ? -8.597 -3.623 13.286 1.00 90.31 113 LEU A O 1
ATOM 823 N N . GLU A 1 114 ? -8.611 -2.276 15.086 1.00 88.38 114 GLU A N 1
ATOM 824 C CA . GLU A 1 114 ? -7.895 -3.193 15.972 1.00 88.38 114 GLU A CA 1
ATOM 825 C C . GLU A 1 114 ? -8.875 -4.128 16.694 1.00 88.38 114 GLU A C 1
ATOM 827 O O . GLU A 1 114 ? -9.817 -3.679 17.353 1.00 88.38 114 GLU A O 1
ATOM 832 N N . MET A 1 115 ? -8.645 -5.438 16.575 1.00 86.94 115 MET A N 1
ATOM 833 C CA . MET A 1 115 ? -9.364 -6.466 17.332 1.00 86.94 115 MET A CA 1
ATOM 834 C C . MET A 1 115 ? -8.665 -6.682 18.667 1.00 86.94 115 MET A C 1
ATOM 836 O O . MET A 1 115 ? -7.530 -7.151 18.705 1.00 86.94 115 MET A O 1
ATOM 840 N N . THR A 1 116 ? -9.335 -6.335 19.764 1.00 85.19 116 THR A N 1
ATOM 841 C CA . THR A 1 116 ? -8.731 -6.380 21.108 1.00 85.19 116 THR A CA 1
ATOM 842 C C . THR A 1 116 ? -9.144 -7.611 21.910 1.00 85.19 116 THR A C 1
ATOM 844 O O . THR A 1 116 ? -8.497 -7.938 22.906 1.00 85.19 116 THR A O 1
ATOM 847 N N . GLU A 1 117 ? -10.181 -8.327 21.470 1.00 85.81 117 GLU A N 1
ATOM 848 C CA . GLU A 1 117 ? -10.687 -9.529 22.130 1.00 85.81 117 GLU A CA 1
ATOM 849 C C . GLU A 1 117 ? -10.573 -10.758 21.210 1.00 85.81 117 GLU A C 1
ATOM 851 O O . GLU A 1 117 ? -10.887 -10.672 20.018 1.00 85.81 117 GLU A O 1
ATOM 856 N N . PRO A 1 118 ? -10.152 -11.926 21.736 1.00 78.94 118 PRO A N 1
ATOM 857 C CA . PRO A 1 118 ? -10.258 -13.172 20.986 1.00 78.94 118 PRO A CA 1
ATOM 858 C C . PRO A 1 118 ? -11.733 -13.454 20.666 1.00 78.94 118 PRO A C 1
ATOM 860 O O . PRO A 1 118 ? -12.616 -13.169 21.473 1.00 78.94 118 PRO A O 1
ATOM 863 N N . ASP A 1 119 ? -11.992 -14.011 19.483 1.00 83.44 119 ASP A N 1
ATOM 864 C CA . ASP A 1 119 ? -13.335 -14.326 18.969 1.00 83.44 119 ASP A CA 1
ATOM 865 C C . ASP A 1 119 ? -14.256 -13.111 18.722 1.00 83.44 119 ASP A C 1
ATOM 867 O O . ASP A 1 119 ? -15.460 -13.272 18.503 1.00 83.44 119 ASP A O 1
ATOM 871 N N . GLN A 1 120 ? -13.708 -11.890 18.696 1.00 84.12 120 GLN A N 1
ATOM 872 C CA . GLN A 1 120 ? -14.448 -10.704 18.275 1.00 84.12 120 GLN A CA 1
ATOM 873 C C . GLN A 1 120 ? -14.901 -10.846 16.811 1.00 84.12 120 GLN A C 1
ATOM 875 O O . GLN A 1 120 ? -14.097 -11.072 15.906 1.00 84.12 120 GLN A O 1
ATOM 880 N N . PHE A 1 121 ? -16.207 -10.699 16.571 1.00 84.12 121 PHE A N 1
ATOM 881 C CA . PHE A 1 121 ? -16.791 -10.701 15.230 1.00 84.12 121 PHE A CA 1
ATOM 882 C C . PHE A 1 121 ? -17.133 -9.275 14.803 1.00 84.12 121 PHE A C 1
ATOM 884 O O . PHE A 1 121 ? -17.809 -8.549 15.534 1.00 84.12 121 PHE A O 1
ATOM 891 N N . VAL A 1 122 ? -16.692 -8.888 13.607 1.00 86.06 122 VAL A N 1
ATOM 892 C CA . VAL A 1 122 ? -16.962 -7.570 13.025 1.00 86.06 122 VAL A CA 1
ATOM 893 C C . VAL A 1 122 ? -17.877 -7.728 11.827 1.00 86.06 122 VAL A C 1
ATOM 895 O O . VAL A 1 122 ? -17.628 -8.542 10.941 1.00 86.06 122 VAL A O 1
ATOM 898 N N . VAL A 1 123 ? -18.916 -6.901 11.788 1.00 88.81 123 VAL A N 1
ATOM 899 C CA . VAL A 1 123 ? -19.740 -6.693 10.599 1.00 88.81 123 VAL A CA 1
ATOM 900 C C . VAL A 1 123 ? -19.498 -5.272 10.125 1.00 88.81 123 VAL A C 1
ATOM 902 O O . VAL A 1 123 ? -19.724 -4.328 10.881 1.00 88.81 123 VAL A O 1
ATOM 905 N N . VAL A 1 124 ? -19.057 -5.126 8.879 1.00 91.12 124 VAL A N 1
ATOM 906 C CA . VAL A 1 124 ? -18.920 -3.826 8.219 1.00 91.12 124 VAL A CA 1
ATOM 907 C C . VAL A 1 124 ? -20.041 -3.694 7.199 1.00 91.12 124 VAL A C 1
ATOM 909 O O . VAL A 1 124 ? -20.280 -4.604 6.409 1.00 91.12 124 VAL A O 1
ATOM 912 N N . VAL A 1 125 ? -20.754 -2.571 7.247 1.00 92.19 125 VAL A N 1
ATOM 913 C CA . VAL A 1 125 ? -21.836 -2.255 6.314 1.00 92.19 125 VAL A CA 1
ATOM 914 C C . VAL A 1 125 ? -21.491 -0.944 5.628 1.00 92.19 125 VAL A C 1
ATOM 916 O O . VAL A 1 125 ? -21.359 0.082 6.293 1.00 92.19 125 VAL A O 1
ATOM 919 N N . LEU A 1 126 ? -21.373 -0.983 4.304 1.00 93.50 126 LEU A N 1
ATOM 920 C CA . LEU A 1 126 ? -21.282 0.203 3.464 1.00 93.50 126 LEU A CA 1
ATOM 921 C C . LEU A 1 126 ? -22.693 0.594 3.014 1.00 93.50 126 LEU A C 1
ATOM 923 O O . LEU A 1 126 ? -23.424 -0.225 2.459 1.00 93.50 126 LEU A O 1
ATOM 927 N N . ALA A 1 127 ? -23.085 1.836 3.285 1.00 92.75 127 ALA A N 1
ATOM 928 C CA . ALA A 1 127 ? -24.358 2.399 2.857 1.00 92.75 127 ALA A CA 1
ATOM 929 C C . ALA A 1 127 ? -24.094 3.693 2.085 1.00 92.75 127 ALA A C 1
ATOM 931 O O . ALA A 1 127 ? -23.510 4.629 2.632 1.00 92.75 127 ALA A O 1
ATOM 932 N N . GLY A 1 128 ? -24.535 3.744 0.830 1.00 91.62 128 GLY A N 1
ATOM 933 C CA . GLY A 1 128 ? -24.341 4.887 -0.057 1.00 91.62 128 GLY A CA 1
ATOM 934 C C . GLY A 1 128 ? -25.521 5.100 -1.008 1.00 91.62 128 GLY A C 1
ATOM 935 O O . GLY A 1 128 ? -26.502 4.352 -0.948 1.00 91.62 128 GLY A O 1
ATOM 936 N N . PRO A 1 129 ? -25.466 6.149 -1.845 1.00 92.19 129 PRO A N 1
ATOM 937 C CA . PRO A 1 129 ? -26.476 6.411 -2.866 1.00 92.19 129 PRO A CA 1
ATOM 938 C C . PRO A 1 129 ? -26.585 5.255 -3.869 1.00 92.19 129 PRO A C 1
ATOM 940 O O . PRO A 1 129 ? -25.577 4.672 -4.248 1.00 92.19 129 PRO A O 1
ATOM 943 N N . GLU A 1 130 ? -27.803 4.941 -4.322 1.00 89.56 130 GLU A N 1
ATOM 944 C CA . GLU A 1 130 ? -28.057 3.827 -5.258 1.00 89.56 130 GLU A CA 1
ATOM 945 C C . GLU A 1 130 ? -27.422 4.034 -6.643 1.00 89.56 130 GLU A C 1
ATOM 947 O O . GLU A 1 130 ? -27.258 3.079 -7.398 1.00 89.56 130 GLU A O 1
ATOM 952 N N . ASP A 1 131 ? -27.110 5.281 -6.995 1.00 91.75 131 ASP A N 1
ATOM 953 C CA . ASP A 1 131 ? -26.520 5.688 -8.268 1.00 91.75 131 ASP A CA 1
ATOM 954 C C . ASP A 1 131 ? -24.993 5.826 -8.219 1.00 91.75 131 ASP A C 1
ATOM 956 O O . ASP A 1 131 ? -24.387 6.195 -9.225 1.00 91.75 131 ASP A O 1
ATOM 960 N N . GLN A 1 132 ? -24.372 5.534 -7.073 1.00 88.31 132 GLN A N 1
ATOM 961 C CA . GLN A 1 132 ? -22.922 5.549 -6.919 1.00 88.31 132 GLN A CA 1
ATOM 962 C C . GLN A 1 132 ? -22.361 4.133 -6.879 1.00 88.31 132 GLN A C 1
ATOM 964 O O . GLN A 1 132 ? -22.890 3.257 -6.197 1.00 88.31 132 GLN A O 1
ATOM 969 N N . ASP A 1 133 ? -21.262 3.947 -7.602 1.00 89.50 133 ASP A N 1
ATOM 970 C CA . ASP A 1 133 ? -20.483 2.718 -7.581 1.00 89.50 133 ASP A CA 1
ATOM 971 C C . ASP A 1 133 ? -19.488 2.811 -6.423 1.00 89.50 133 ASP A C 1
ATOM 973 O O . ASP A 1 133 ? -18.535 3.591 -6.471 1.00 89.50 133 ASP A O 1
ATOM 977 N N . LEU A 1 134 ? -19.793 2.123 -5.323 1.00 92.19 134 LEU A N 1
ATOM 978 C CA . LEU A 1 134 ? -18.959 2.105 -4.128 1.00 92.19 134 LEU A CA 1
ATOM 979 C C . LEU A 1 134 ? -18.638 0.662 -3.756 1.00 92.19 134 LEU A C 1
ATOM 981 O O . LEU A 1 134 ? -19.539 -0.132 -3.477 1.00 92.19 134 LEU A O 1
ATOM 985 N N . ASP A 1 135 ? -17.347 0.377 -3.652 1.00 91.69 135 ASP A N 1
ATOM 986 C CA . ASP A 1 135 ? -16.836 -0.927 -3.259 1.00 91.69 135 ASP A CA 1
ATOM 987 C C . ASP A 1 135 ? -16.396 -0.952 -1.793 1.00 91.69 135 ASP A C 1
ATOM 989 O O . ASP A 1 135 ? -15.923 0.039 -1.228 1.00 91.69 135 ASP A O 1
ATOM 993 N N . LEU A 1 136 ? -16.538 -2.124 -1.171 1.00 92.38 136 LEU A N 1
ATOM 994 C CA . LEU A 1 136 ? -16.006 -2.408 0.156 1.00 92.38 136 LEU A CA 1
ATOM 995 C C . LEU A 1 136 ? -15.061 -3.602 0.079 1.00 92.38 136 LEU A C 1
ATOM 997 O O . LEU A 1 136 ? -15.493 -4.725 -0.180 1.00 92.38 136 LEU A O 1
ATOM 1001 N N . THR A 1 137 ? -13.802 -3.357 0.422 1.00 92.25 137 THR A N 1
ATOM 1002 C CA . THR A 1 137 ? -12.796 -4.401 0.619 1.00 92.25 137 THR A CA 1
ATOM 1003 C C . THR A 1 137 ? -12.465 -4.501 2.099 1.00 92.25 137 THR A C 1
ATOM 1005 O O . THR A 1 137 ? -12.284 -3.490 2.779 1.00 92.25 137 THR A O 1
ATOM 1008 N N . LEU A 1 138 ? -12.374 -5.728 2.607 1.00 92.62 138 LEU A N 1
ATOM 1009 C CA . LEU A 1 138 ? -11.959 -6.000 3.975 1.00 92.62 138 LEU A CA 1
ATOM 1010 C C . LEU A 1 138 ? -10.781 -6.966 3.939 1.00 92.62 138 LEU A C 1
ATOM 1012 O O . LEU A 1 138 ? -10.804 -7.928 3.187 1.00 92.62 138 LEU A O 1
ATOM 1016 N N . ALA A 1 139 ? -9.765 -6.719 4.756 1.00 93.12 139 ALA A N 1
ATOM 1017 C CA . ALA A 1 139 ? -8.638 -7.625 4.905 1.00 93.12 139 ALA A CA 1
ATOM 1018 C C . ALA A 1 139 ? -8.261 -7.735 6.383 1.00 93.12 139 ALA A C 1
ATOM 1020 O O . ALA A 1 139 ? -8.282 -6.746 7.121 1.00 93.12 139 ALA A O 1
ATOM 1021 N N . ARG A 1 140 ? -7.939 -8.952 6.820 1.00 92.56 140 ARG A N 1
ATOM 1022 C CA . ARG A 1 140 ? -7.446 -9.249 8.165 1.00 92.56 140 ARG A CA 1
ATOM 1023 C C . ARG A 1 140 ? -5.934 -9.373 8.118 1.00 92.56 140 ARG A C 1
ATOM 1025 O O . ARG A 1 140 ? -5.412 -10.096 7.273 1.00 92.56 140 ARG A O 1
ATOM 1032 N N . TYR A 1 141 ? -5.269 -8.739 9.078 1.00 92.38 141 TYR A N 1
ATOM 1033 C CA . TYR A 1 141 ? -3.823 -8.810 9.238 1.00 92.38 141 TYR A CA 1
ATOM 1034 C C . TYR A 1 141 ? -3.453 -9.339 10.623 1.00 92.38 141 TYR A C 1
ATOM 1036 O O . TYR A 1 141 ? -4.071 -8.959 11.617 1.00 92.38 141 TYR A O 1
ATOM 1044 N N . GLU A 1 142 ? -2.441 -10.199 10.682 1.00 90.75 142 GLU A N 1
ATOM 1045 C CA . GLU A 1 142 ? -1.813 -10.687 11.914 1.00 90.75 142 GLU A CA 1
ATOM 1046 C C . GLU A 1 142 ? -0.307 -10.468 11.791 1.00 90.75 142 GLU A C 1
ATOM 1048 O O . GLU A 1 142 ? 0.284 -10.852 10.786 1.00 90.75 142 GLU A O 1
ATOM 1053 N N . ASP A 1 143 ? 0.295 -9.763 12.753 1.00 87.06 143 ASP A N 1
ATOM 1054 C CA . A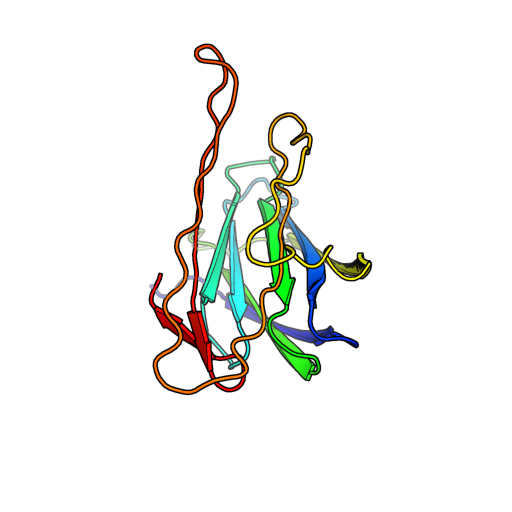SP A 1 143 ? 1.712 -9.357 12.705 1.00 87.06 143 ASP A CA 1
ATOM 1055 C C . ASP A 1 143 ? 2.111 -8.671 11.372 1.00 87.06 143 ASP A C 1
ATOM 1057 O O . ASP A 1 143 ? 3.231 -8.789 10.871 1.00 87.06 143 ASP A O 1
ATOM 1061 N N . GLY A 1 144 ? 1.143 -7.950 10.787 1.00 84.94 144 GLY A N 1
ATOM 1062 C CA . GLY A 1 144 ? 1.215 -7.241 9.506 1.00 84.94 144 GLY A CA 1
ATOM 1063 C C . GLY A 1 144 ? 1.271 -8.113 8.252 1.00 84.94 144 GLY A C 1
ATOM 1064 O O . GLY A 1 144 ? 1.512 -7.584 7.168 1.00 84.94 144 GLY A O 1
ATOM 1065 N N . GLU A 1 145 ? 1.018 -9.413 8.366 1.00 89.75 145 GLU A N 1
ATOM 1066 C CA . GLU A 1 145 ? 0.765 -10.297 7.231 1.00 89.75 145 GLU A CA 1
ATOM 1067 C C . GLU A 1 145 ? -0.744 -10.453 7.018 1.00 89.75 145 GLU A C 1
ATOM 1069 O O . GLU A 1 145 ? -1.505 -10.599 7.976 1.00 89.75 145 GLU A O 1
ATOM 1074 N N . GLN A 1 146 ? -1.195 -10.408 5.763 1.00 93.31 146 GLN A N 1
ATOM 1075 C CA . GLN A 1 146 ? -2.603 -10.619 5.436 1.00 93.31 146 GLN A CA 1
ATOM 1076 C C . GLN A 1 146 ? -2.970 -12.097 5.601 1.00 93.31 146 GLN A C 1
ATOM 1078 O O . GLN A 1 146 ? -2.394 -12.966 4.954 1.00 93.31 146 GLN A O 1
ATOM 1083 N N . THR A 1 147 ? -3.978 -12.379 6.422 1.00 92.19 147 THR A N 1
ATOM 1084 C CA . THR A 1 147 ? -4.447 -13.743 6.713 1.00 92.19 147 THR A CA 1
ATOM 1085 C C . THR A 1 147 ? -5.820 -14.051 6.117 1.00 92.19 147 THR A C 1
ATOM 1087 O O . THR A 1 147 ? -6.179 -15.222 5.980 1.00 92.19 147 THR A O 1
ATOM 1090 N N . ALA A 1 148 ? -6.592 -13.026 5.742 1.00 88.12 148 ALA A N 1
ATOM 1091 C CA . ALA A 1 148 ? -7.864 -13.164 5.032 1.00 88.12 148 ALA A CA 1
ATOM 1092 C C . ALA A 1 148 ? -8.224 -11.877 4.269 1.00 88.12 148 ALA A C 1
ATOM 1094 O O . ALA A 1 148 ? -7.822 -10.790 4.686 1.00 88.12 148 ALA A O 1
ATOM 1095 N N . SER A 1 149 ? -9.015 -12.005 3.202 1.00 85.62 149 SER A N 1
ATOM 1096 C CA . SER A 1 149 ? -9.688 -10.917 2.470 1.00 85.62 149 SER A CA 1
ATOM 1097 C C . SER A 1 149 ? -10.965 -11.410 1.814 1.00 85.62 149 SER A C 1
ATOM 1099 O O . SER A 1 149 ? -10.932 -12.580 1.364 1.00 85.62 149 SER A O 1
#

pLDDT: mean 91.21, std 7.38, range [41.0, 98.31]

Foldseek 3Di:
DFFDKDKDKDWDAFQQWKKKKKKFFPQQFKKKKAKAPDPPDRPWIFIDGGGGITITMDTQRGTTMMMIMMGTPDPVHTHMDMDMDTHDGADADDPPDDDDDDADVVGDGDHHYDDPDPPDDDDDDDDDDPPDDDDDDDFDDDVRHTPGD

Nearest PDB structures (foldseek):
  3afg-assembly1_A  TM=8.246E-01  e=4.160E-03  Thermococcus kodakarensis
  1nqj-assembly2_B  TM=7.110E-01  e=1.478E-02  Hathewaya histolytica
  4p5h-assembly1_K  TM=5.834E-01  e=8.902E-02  Clostridium perfringens
  7tl6-assembly1_A  TM=4.085E-01  e=6.983E-01  Mus musculus
  1opo-assembly1_C  TM=5.799E-01  e=4.675E+00  Carnation mottle virus

Radius of gyration: 17.02 Å; Cα contacts (8 Å, |Δi|>4): 298; chains: 1; bounding box: 42×27×46 Å

Sequence (149 aa):
EAGDSDTYQFEVTSAGASVTVQAGADDGADLTVAAGTQPDAETWYEYSFGDEPASLQFVAPQAGTYYLKITTDTDSGATYTVLAEQGETASTLPVNEPVAGFVAEAGQVGYLLEMTEPDQFVVVVLAGPEDQDLDLTLARYEDGEQTAS

Mean predicted aligned error: 4.71 Å

Solvent-accessible surface area (backbone atoms only — not comparable to full-atom values): 9278 Å² total; per-residue (Å²): 129,84,52,56,68,53,77,49,75,49,78,40,93,39,52,24,19,28,37,41,35,41,36,38,29,82,79,34,42,46,38,40,42,23,30,22,69,43,83,93,35,64,77,44,67,33,68,19,64,36,77,46,57,20,73,36,69,50,58,32,78,44,51,45,66,33,24,37,39,42,35,28,82,45,93,87,56,73,57,68,52,75,48,79,46,78,56,64,62,40,55,70,63,64,84,99,54,93,79,90,85,84,67,57,88,100,53,81,79,63,65,48,76,86,82,88,53,89,90,70,83,85,84,88,81,90,86,78,64,94,90,56,94,78,88,88,87,62,72,43,67,57,100,54,42,81,78,48,108

Secondary structure (DSSP, 8-state):
-PPPEEEEEEEE-STTEEEEEEEEETT---EEEEEESSTT--SEEEEE-TTSPEEEEEE-SSSEEEEEEEE---TT---EEEEEEEEEEPEE--TTS-------TT----EE----STT----------TTS-------EEETTEEEE-